Protein AF-A0A9E4PUK0-F1 (afdb_monomer_lite)

Structure (mmCIF, N/CA/C/O backbone):
data_AF-A0A9E4PUK0-F1
#
_entry.id   AF-A0A9E4PUK0-F1
#
loop_
_atom_site.group_PDB
_atom_site.id
_atom_site.type_symbol
_atom_site.label_atom_id
_atom_site.label_alt_id
_atom_site.label_comp_id
_atom_site.label_asym_id
_atom_site.label_entity_id
_atom_site.label_seq_id
_atom_site.pdbx_PDB_ins_code
_atom_site.Cartn_x
_atom_site.Cartn_y
_atom_site.Cartn_z
_atom_site.occupancy
_atom_site.B_iso_or_equiv
_atom_site.auth_seq_id
_atom_site.auth_comp_id
_atom_site.auth_asym_id
_atom_site.auth_atom_id
_atom_site.pdbx_PDB_model_num
ATOM 1 N N . MET A 1 1 ? 1.259 8.328 -1.534 1.00 80.19 1 MET A N 1
ATOM 2 C CA . MET A 1 1 ? 0.385 7.973 -2.665 1.00 80.19 1 MET A CA 1
ATOM 3 C C . MET A 1 1 ? 0.528 9.084 -3.660 1.00 80.19 1 MET A C 1
ATOM 5 O O . MET A 1 1 ? 0.549 10.238 -3.249 1.00 80.19 1 MET A O 1
ATOM 9 N N . ASN A 1 2 ? 0.658 8.724 -4.931 1.00 90.75 2 ASN A N 1
ATOM 10 C CA . ASN A 1 2 ? 1.065 9.673 -5.956 1.00 90.75 2 ASN A CA 1
ATOM 11 C C . ASN A 1 2 ? 0.023 9.788 -7.073 1.00 90.75 2 ASN A C 1
ATOM 13 O O . ASN A 1 2 ? -0.023 10.808 -7.747 1.00 90.75 2 ASN A O 1
ATOM 17 N N . ALA A 1 3 ? -0.788 8.749 -7.287 1.00 95.06 3 ALA A N 1
ATOM 18 C CA . ALA A 1 3 ? -1.852 8.753 -8.280 1.00 95.06 3 ALA A CA 1
ATOM 19 C C . ALA A 1 3 ? -3.043 7.908 -7.815 1.00 95.06 3 ALA A C 1
ATOM 21 O O . ALA A 1 3 ? -2.903 7.014 -6.975 1.00 95.06 3 ALA A O 1
ATOM 22 N N . VAL A 1 4 ? -4.202 8.194 -8.400 1.00 96.06 4 VAL A N 1
ATOM 23 C CA . VAL A 1 4 ? -5.427 7.405 -8.268 1.00 96.06 4 VAL A CA 1
ATOM 24 C C . VAL A 1 4 ? -5.929 7.037 -9.658 1.00 96.06 4 VAL A C 1
ATOM 26 O O . VAL A 1 4 ? -5.697 7.768 -10.620 1.00 96.06 4 VAL A O 1
ATOM 29 N N . ALA A 1 5 ? -6.607 5.904 -9.765 1.00 95.50 5 ALA A N 1
ATOM 30 C CA . ALA A 1 5 ? -7.212 5.426 -10.999 1.00 95.50 5 ALA A CA 1
ATOM 31 C C . ALA A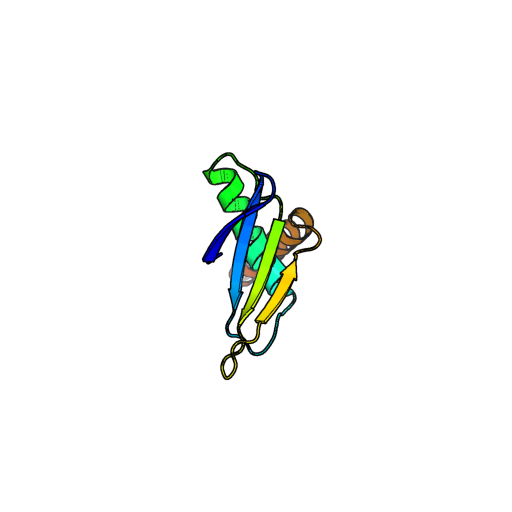 1 5 ? -8.570 4.784 -10.709 1.00 95.50 5 ALA A C 1
ATOM 33 O O . ALA A 1 5 ? -8.911 4.513 -9.556 1.00 95.50 5 ALA A O 1
ATOM 34 N N . TYR A 1 6 ? -9.319 4.503 -11.772 1.00 96.00 6 TYR A N 1
ATOM 35 C CA . TYR A 1 6 ? -10.549 3.728 -11.697 1.00 96.00 6 TYR A CA 1
ATOM 36 C C . TYR A 1 6 ? -10.403 2.431 -12.482 1.00 96.00 6 TYR A C 1
ATOM 38 O O . TYR A 1 6 ? -9.980 2.436 -13.637 1.00 96.00 6 TYR A O 1
ATOM 46 N N . ARG A 1 7 ? -10.796 1.318 -11.863 1.00 95.06 7 ARG A N 1
ATOM 47 C CA . ARG A 1 7 ? -10.872 0.005 -12.510 1.00 95.06 7 ARG A CA 1
ATOM 48 C C . ARG A 1 7 ? -12.237 -0.602 -12.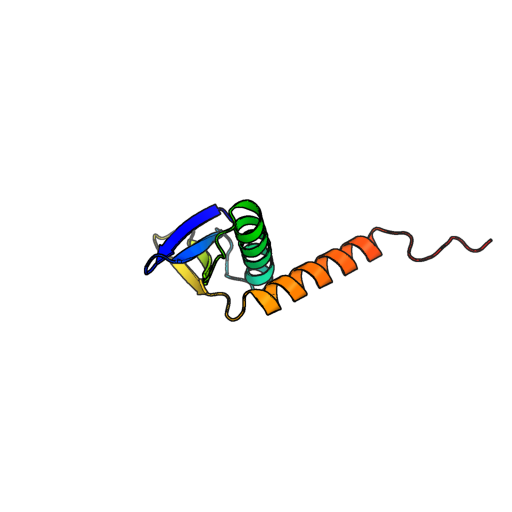222 1.00 95.06 7 ARG A C 1
ATOM 50 O O . ARG A 1 7 ? -12.583 -0.829 -11.068 1.00 95.06 7 ARG A O 1
ATOM 57 N N . GLY A 1 8 ? -13.037 -0.812 -13.269 1.00 94.69 8 GLY A N 1
ATOM 58 C CA . GLY A 1 8 ? -14.419 -1.286 -13.116 1.00 94.69 8 GLY A CA 1
ATOM 59 C C . GLY A 1 8 ? -15.266 -0.376 -12.215 1.00 94.69 8 GLY A C 1
ATOM 60 O O . GLY A 1 8 ? -16.007 -0.871 -11.373 1.00 94.69 8 GLY A O 1
ATOM 61 N N . GLY A 1 9 ? -15.082 0.945 -12.320 1.00 94.94 9 GLY A N 1
ATOM 62 C CA . GLY A 1 9 ? -15.781 1.940 -11.494 1.00 94.94 9 GLY A CA 1
ATOM 63 C C . GLY A 1 9 ? -15.291 2.051 -10.045 1.00 94.94 9 GLY A C 1
ATOM 64 O O . GLY A 1 9 ? -15.775 2.906 -9.311 1.00 94.94 9 GLY A O 1
ATOM 65 N N . LYS A 1 10 ? -14.318 1.236 -9.625 1.00 95.62 10 LYS A N 1
ATOM 66 C CA . LYS A 1 10 ? -13.778 1.251 -8.263 1.00 95.62 10 LYS A CA 1
ATOM 67 C C . LYS A 1 10 ? -12.472 2.027 -8.188 1.00 95.62 10 LYS A C 1
ATOM 69 O O . LYS A 1 10 ? -11.653 1.957 -9.105 1.00 95.62 10 LYS A O 1
ATOM 74 N N . LEU A 1 11 ? -12.280 2.737 -7.079 1.00 96.69 11 LEU A N 1
ATOM 75 C CA . LEU A 1 11 ? -11.099 3.555 -6.838 1.00 96.69 11 LEU A CA 1
ATOM 76 C C . LEU A 1 11 ? -9.878 2.675 -6.527 1.00 96.69 11 LEU A C 1
ATOM 78 O O . LEU A 1 11 ? -9.958 1.727 -5.737 1.00 96.69 11 LEU A O 1
ATOM 82 N N . VAL A 1 12 ? -8.750 3.011 -7.149 1.00 97.50 12 VAL A N 1
ATOM 83 C CA . VAL A 1 12 ? -7.459 2.325 -7.022 1.00 97.50 12 VAL A CA 1
ATOM 84 C C . VAL A 1 12 ? -6.374 3.346 -6.697 1.00 97.50 12 VAL A C 1
ATOM 86 O O . VAL A 1 12 ? -6.280 4.378 -7.358 1.00 97.50 12 VAL A O 1
ATOM 89 N N . ALA A 1 13 ? -5.531 3.056 -5.706 1.00 97.31 13 ALA A N 1
ATOM 90 C CA . ALA A 1 13 ? -4.400 3.902 -5.329 1.00 97.31 13 ALA A CA 1
ATOM 91 C C . ALA A 1 13 ? -3.083 3.385 -5.924 1.00 97.31 13 ALA A C 1
ATOM 93 O O . ALA A 1 13 ? -2.794 2.188 -5.884 1.00 97.31 13 ALA A O 1
ATOM 94 N N . LEU A 1 14 ? -2.239 4.291 -6.418 1.00 96.81 14 LEU A N 1
ATOM 95 C CA . LEU A 1 14 ? -0.910 3.966 -6.934 1.00 96.81 14 LEU A CA 1
ATOM 96 C C . LEU A 1 14 ? 0.174 4.799 -6.244 1.00 96.81 14 LEU A C 1
ATOM 98 O O . LEU A 1 14 ? 0.011 5.987 -5.934 1.00 96.81 14 LEU A O 1
ATOM 102 N N . ASN A 1 15 ? 1.319 4.163 -6.012 1.00 95.81 15 ASN A N 1
ATOM 103 C CA . ASN A 1 15 ? 2.479 4.780 -5.388 1.00 95.81 15 ASN A CA 1
ATOM 104 C C . ASN A 1 15 ? 3.742 4.445 -6.187 1.00 95.81 15 ASN A C 1
ATOM 106 O O . ASN A 1 15 ? 4.222 3.311 -6.150 1.00 95.81 15 ASN A O 1
ATOM 110 N N . TRP A 1 16 ? 4.264 5.440 -6.906 1.00 94.75 16 TRP A N 1
ATOM 111 C CA . TRP A 1 16 ? 5.464 5.301 -7.731 1.00 94.75 16 TRP A CA 1
ATOM 112 C C . TRP A 1 16 ? 6.731 5.314 -6.872 1.00 94.75 16 TRP A C 1
ATOM 114 O O . TRP A 1 16 ? 6.817 6.040 -5.875 1.00 94.75 16 TRP A O 1
ATOM 124 N N . LYS A 1 17 ? 7.727 4.532 -7.282 1.00 93.19 17 LYS A N 1
ATOM 125 C CA . LYS A 1 17 ? 9.031 4.395 -6.635 1.00 93.19 17 LYS A CA 1
ATOM 126 C C . LYS A 1 17 ? 10.134 4.383 -7.680 1.00 93.19 17 LYS A C 1
ATOM 128 O O . LYS A 1 17 ? 10.048 3.651 -8.652 1.00 93.19 17 LYS A O 1
ATOM 133 N N . THR A 1 18 ? 11.192 5.142 -7.435 1.00 93.00 18 THR A N 1
ATOM 134 C CA . THR A 1 18 ? 12.439 5.110 -8.218 1.00 93.00 18 THR A CA 1
ATOM 135 C C . THR A 1 18 ? 13.558 4.420 -7.433 1.00 93.00 18 THR A C 1
ATOM 137 O O . THR A 1 18 ? 14.739 4.673 -7.642 1.00 93.00 18 THR A O 1
ATOM 140 N N . SER A 1 19 ? 13.210 3.589 -6.451 1.00 91.00 19 SER A N 1
ATOM 141 C CA . SER A 1 19 ? 14.161 2.803 -5.665 1.00 91.00 19 SER A CA 1
ATOM 142 C C . SER A 1 19 ? 14.738 1.642 -6.478 1.00 91.00 19 SER A C 1
ATOM 144 O O . SER A 1 19 ? 14.181 1.239 -7.495 1.00 91.00 19 SER A O 1
ATOM 146 N N . ASN A 1 20 ? 15.826 1.040 -5.989 1.00 91.88 20 ASN A N 1
ATOM 147 C CA . ASN A 1 20 ? 16.449 -0.118 -6.641 1.00 91.88 20 ASN A CA 1
ATOM 148 C C . ASN A 1 20 ? 15.576 -1.389 -6.584 1.00 91.88 20 ASN A C 1
ATOM 150 O O . ASN A 1 20 ? 15.838 -2.333 -7.317 1.00 91.88 20 ASN A O 1
ATOM 154 N N . GLY A 1 21 ? 14.517 -1.420 -5.773 1.00 92.81 21 GLY A N 1
ATOM 155 C CA . GLY A 1 21 ? 13.589 -2.549 -5.671 1.00 92.81 21 GLY A CA 1
ATOM 156 C C . GLY A 1 21 ? 12.242 -2.149 -5.072 1.00 92.81 21 GLY A C 1
ATOM 157 O O . GLY A 1 21 ? 12.076 -1.022 -4.594 1.00 92.81 21 GLY A O 1
ATOM 158 N N . LEU A 1 22 ? 11.281 -3.076 -5.105 1.00 94.69 22 LEU A N 1
ATOM 159 C CA . LEU A 1 22 ? 10.045 -2.992 -4.328 1.00 94.69 22 LEU A CA 1
ATOM 160 C C . LEU A 1 22 ? 10.234 -3.678 -2.977 1.00 94.69 22 LEU A C 1
ATOM 162 O O . LEU A 1 22 ? 10.438 -4.890 -2.919 1.00 94.69 22 LEU A O 1
ATOM 166 N N . TYR A 1 23 ? 10.123 -2.901 -1.902 1.00 95.38 23 TYR A N 1
ATOM 167 C CA . TYR A 1 23 ? 10.266 -3.404 -0.540 1.00 95.38 23 TYR A CA 1
ATOM 168 C C . TYR A 1 23 ? 8.898 -3.592 0.133 1.00 95.38 23 TYR A C 1
ATOM 170 O O . TYR A 1 23 ? 7.960 -2.846 -0.184 1.00 95.38 23 TYR A O 1
ATOM 178 N N . PRO A 1 24 ? 8.752 -4.569 1.049 1.00 94.62 24 PRO A N 1
ATOM 179 C CA . PRO A 1 24 ? 7.477 -4.870 1.704 1.00 94.62 24 PRO A CA 1
ATOM 180 C C . PRO A 1 24 ? 6.830 -3.667 2.404 1.00 94.62 24 PRO A C 1
ATOM 182 O O . PRO A 1 24 ? 5.610 -3.512 2.371 1.00 94.62 24 PRO A O 1
ATOM 185 N N . GLU A 1 25 ? 7.624 -2.760 2.971 1.00 95.19 25 GLU A N 1
ATOM 186 C CA . GLU A 1 25 ? 7.160 -1.577 3.705 1.00 95.19 25 GLU A CA 1
ATOM 187 C C . GLU A 1 25 ? 6.387 -0.599 2.808 1.00 95.19 25 GLU A C 1
ATOM 189 O O . GLU A 1 25 ? 5.598 0.217 3.291 1.00 95.19 25 GLU A O 1
ATOM 194 N N . TYR A 1 26 ? 6.546 -0.688 1.483 1.00 96.44 26 TYR A N 1
ATOM 195 C CA . TYR A 1 26 ? 5.751 0.109 0.548 1.00 96.44 26 TYR A CA 1
ATOM 196 C C . TYR A 1 26 ? 4.266 -0.247 0.595 1.00 96.44 26 TYR A C 1
ATOM 198 O O . TYR A 1 26 ? 3.440 0.633 0.334 1.00 96.44 26 TYR A O 1
ATOM 206 N N . ALA A 1 27 ? 3.922 -1.477 0.993 1.00 97.06 27 ALA A N 1
ATOM 207 C CA . ALA A 1 27 ? 2.543 -1.859 1.270 1.00 97.06 27 ALA A CA 1
ATOM 208 C C . ALA A 1 27 ? 1.956 -1.036 2.426 1.00 97.06 27 ALA A C 1
ATOM 210 O O . ALA A 1 27 ? 0.829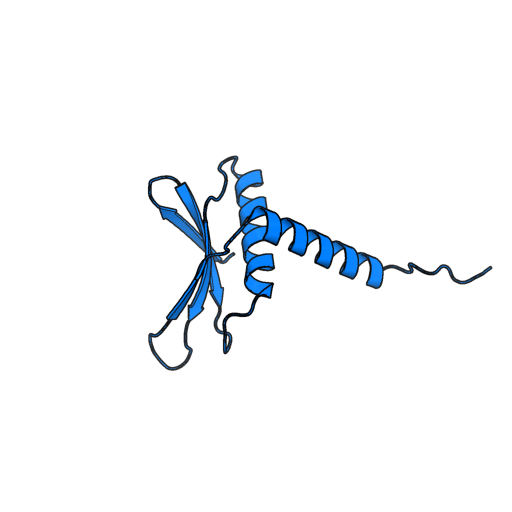 -0.558 2.314 1.00 97.06 27 ALA A O 1
ATOM 211 N N . LEU A 1 28 ? 2.738 -0.788 3.487 1.00 97.50 28 LEU A N 1
ATOM 212 C CA . LEU A 1 28 ? 2.315 0.022 4.636 1.00 97.50 28 LEU A CA 1
ATOM 213 C C . LEU A 1 28 ? 2.016 1.458 4.204 1.00 97.50 28 LEU A C 1
ATOM 215 O O . LEU A 1 28 ? 0.960 2.006 4.519 1.00 97.50 28 LEU A O 1
ATOM 219 N N . GLN A 1 29 ? 2.931 2.052 3.430 1.00 94.69 29 GLN A N 1
ATOM 220 C CA . GLN A 1 29 ? 2.773 3.424 2.959 1.00 94.69 29 GLN A CA 1
ATOM 221 C C . GLN A 1 29 ? 1.525 3.573 2.082 1.00 94.69 29 GLN A C 1
ATOM 223 O O . GLN A 1 29 ? 0.724 4.479 2.307 1.00 94.69 29 GLN A O 1
ATOM 228 N N . VAL A 1 30 ? 1.355 2.724 1.062 1.00 96.62 30 VAL A N 1
ATOM 229 C CA . VAL A 1 30 ? 0.220 2.872 0.141 1.00 96.62 30 VAL A CA 1
ATOM 230 C C . VAL A 1 30 ? -1.112 2.533 0.819 1.00 96.62 30 VAL A C 1
ATOM 232 O O . VAL A 1 30 ? -2.095 3.215 0.543 1.00 96.62 30 VAL A O 1
ATOM 235 N N . ALA A 1 31 ? -1.144 1.580 1.758 1.00 97.44 31 ALA A N 1
ATOM 236 C CA . ALA A 1 31 ? -2.344 1.266 2.534 1.00 97.44 31 ALA A CA 1
ATOM 237 C C . ALA A 1 31 ? -2.781 2.427 3.441 1.00 97.44 31 ALA A C 1
ATOM 239 O O . ALA A 1 31 ? -3.967 2.749 3.489 1.00 97.44 31 ALA A O 1
ATOM 240 N N . ALA A 1 32 ? -1.833 3.112 4.094 1.00 97.31 32 ALA A N 1
ATOM 241 C CA . ALA A 1 32 ? -2.122 4.299 4.900 1.00 97.31 32 ALA A CA 1
ATOM 242 C C . ALA A 1 32 ? -2.808 5.401 4.085 1.00 97.31 32 ALA A C 1
ATOM 244 O O . ALA A 1 32 ? -3.846 5.926 4.485 1.00 97.31 32 ALA A O 1
ATOM 245 N N . TYR A 1 33 ? -2.267 5.710 2.905 1.00 96.75 33 TYR A N 1
ATOM 246 C CA . TYR A 1 33 ? -2.885 6.695 2.021 1.00 96.75 33 TYR A CA 1
ATOM 247 C C . TYR A 1 33 ? -4.216 6.222 1.436 1.00 96.75 33 TYR A C 1
ATOM 249 O O . TYR A 1 33 ? -5.124 7.033 1.298 1.00 96.75 33 TYR A O 1
ATOM 257 N N . ALA A 1 34 ? -4.346 4.937 1.097 1.00 97.19 34 ALA A N 1
ATOM 258 C CA . ALA A 1 34 ? -5.592 4.377 0.583 1.00 97.19 34 ALA A CA 1
ATOM 259 C C . ALA A 1 34 ? -6.736 4.522 1.601 1.00 97.19 34 ALA A C 1
ATOM 261 O O . ALA A 1 34 ? -7.843 4.909 1.226 1.00 97.19 34 ALA A O 1
ATOM 262 N N . LYS A 1 35 ? -6.456 4.278 2.889 1.00 97.44 35 LYS A N 1
ATOM 263 C CA . LYS A 1 35 ? -7.423 4.500 3.972 1.00 97.44 35 LYS A CA 1
ATOM 264 C C . LYS A 1 35 ? -7.761 5.971 4.164 1.00 97.44 35 LYS A C 1
ATOM 266 O O . LYS A 1 35 ? -8.940 6.303 4.137 1.00 97.44 35 LYS A O 1
ATOM 271 N N . ALA A 1 36 ? -6.756 6.843 4.238 1.00 96.62 36 ALA A N 1
ATOM 272 C CA . ALA A 1 36 ? -6.986 8.283 4.355 1.00 96.62 36 ALA A CA 1
ATOM 273 C C . ALA A 1 36 ? -7.834 8.832 3.191 1.00 96.62 36 ALA A C 1
ATOM 275 O O . ALA A 1 36 ? -8.784 9.575 3.411 1.00 96.62 36 ALA A O 1
ATOM 276 N N . LEU A 1 37 ? -7.545 8.422 1.950 1.00 95.94 37 LEU A N 1
ATOM 277 C CA . LEU A 1 37 ? -8.319 8.838 0.780 1.00 95.94 37 LEU A CA 1
ATOM 278 C C . LEU A 1 37 ? -9.776 8.367 0.860 1.00 95.94 37 LEU A C 1
ATOM 280 O O . LEU A 1 37 ? -10.686 9.141 0.562 1.00 95.94 37 LEU A O 1
ATOM 284 N N . GLY A 1 38 ? -9.998 7.114 1.266 1.00 96.56 38 GLY A N 1
ATOM 285 C CA . GLY A 1 38 ? -11.344 6.576 1.449 1.00 96.56 38 GLY A CA 1
ATOM 286 C C . GLY A 1 38 ? -12.145 7.341 2.503 1.00 96.56 38 GLY A C 1
ATOM 287 O O . GLY A 1 38 ? -13.296 7.686 2.256 1.00 96.56 38 GLY A O 1
ATOM 288 N N . GLU A 1 39 ? -11.523 7.671 3.638 1.00 96.94 39 GLU A N 1
ATOM 289 C CA . GLU A 1 39 ? -12.147 8.458 4.710 1.00 96.94 39 GLU A CA 1
ATOM 290 C C . GLU A 1 39 ? -12.481 9.886 4.261 1.00 96.94 39 GLU A C 1
ATOM 292 O O . GLU A 1 39 ? -13.584 10.367 4.501 1.00 96.94 39 GLU A O 1
ATOM 297 N N . MET A 1 40 ? -11.558 10.553 3.562 1.00 96.44 40 MET A N 1
ATOM 298 C CA . MET A 1 40 ? -11.741 11.936 3.109 1.00 96.44 40 MET A CA 1
ATOM 299 C C . MET A 1 40 ? -12.813 12.083 2.026 1.00 96.44 40 MET A C 1
ATOM 301 O O . MET A 1 40 ? -13.447 13.131 1.927 1.00 96.44 40 MET A O 1
ATOM 305 N N . THR A 1 41 ? -12.978 11.070 1.176 1.00 94.88 41 THR A N 1
ATOM 306 C CA . THR A 1 41 ? -13.861 11.145 -0.002 1.00 94.88 41 THR A CA 1
ATOM 307 C C . THR A 1 41 ? -15.183 10.407 0.179 1.00 94.88 41 THR A C 1
ATOM 309 O O . THR A 1 41 ? -16.075 10.552 -0.652 1.00 94.88 41 THR A O 1
ATOM 312 N N . GLY A 1 42 ? -15.307 9.577 1.219 1.00 96.31 42 GLY A N 1
ATOM 313 C CA . GLY A 1 42 ? -16.427 8.651 1.386 1.00 96.31 42 GLY A CA 1
ATOM 314 C C . GLY A 1 42 ? -16.448 7.505 0.364 1.00 96.31 42 GLY A C 1
ATOM 315 O O . GLY A 1 42 ? -17.386 6.711 0.372 1.00 96.31 42 GLY A O 1
ATOM 316 N N . ASN A 1 43 ? -15.437 7.395 -0.508 1.00 95.88 43 ASN A N 1
ATOM 317 C CA . ASN A 1 43 ? -15.343 6.355 -1.529 1.00 95.88 43 ASN A CA 1
ATOM 318 C C . ASN A 1 43 ? -14.140 5.435 -1.253 1.00 95.88 43 ASN A C 1
ATOM 320 O O . ASN A 1 43 ? -12.993 5.846 -1.451 1.00 95.88 43 ASN A O 1
ATOM 324 N N . PRO A 1 44 ? -14.356 4.191 -0.794 1.00 96.38 44 PRO A N 1
ATOM 325 C CA . PRO A 1 44 ? -13.266 3.319 -0.383 1.00 96.38 44 PRO A CA 1
ATOM 326 C C . PRO A 1 44 ? -12.358 2.930 -1.557 1.00 96.38 44 PRO A C 1
ATOM 328 O O . PRO A 1 44 ? -12.808 2.532 -2.633 1.00 96.38 44 PRO A O 1
ATOM 331 N N . VAL A 1 45 ? -11.047 2.972 -1.313 1.00 97.62 45 VAL A N 1
ATOM 332 C CA . VAL A 1 45 ? -10.048 2.406 -2.225 1.00 97.62 45 VAL A CA 1
ATOM 333 C C . VAL A 1 45 ? -10.099 0.882 -2.142 1.00 97.62 45 VAL A C 1
ATOM 335 O O . VAL A 1 45 ? -9.987 0.308 -1.062 1.00 97.62 45 VAL A O 1
ATOM 338 N N . THR A 1 46 ? -10.241 0.228 -3.292 1.00 96.56 46 THR A N 1
ATOM 339 C CA . THR A 1 46 ? -10.433 -1.233 -3.385 1.00 96.56 46 THR A CA 1
ATOM 340 C C . THR A 1 46 ? -9.171 -1.995 -3.767 1.00 96.56 46 THR A C 1
ATOM 342 O O . THR A 1 46 ? -9.042 -3.176 -3.459 1.00 96.56 46 THR A O 1
ATOM 345 N N . GLU A 1 47 ? -8.217 -1.321 -4.407 1.00 96.94 47 GLU A N 1
ATOM 346 C CA . GLU A 1 47 ? -6.909 -1.873 -4.739 1.00 96.94 47 GLU A CA 1
ATOM 347 C C . GLU A 1 47 ? -5.830 -0.816 -4.510 1.00 96.94 47 GLU A C 1
ATOM 349 O O . GLU A 1 47 ? -6.044 0.377 -4.735 1.00 96.94 47 GLU A O 1
ATOM 354 N N . ALA A 1 48 ? -4.643 -1.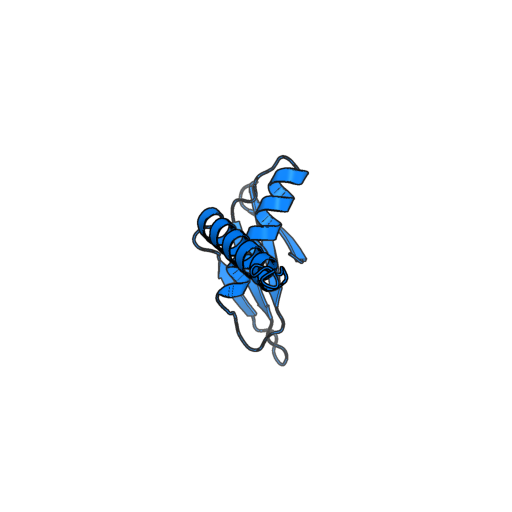260 -4.114 1.00 97.69 48 ALA A N 1
ATOM 355 C CA . ALA A 1 48 ? -3.476 -0.403 -4.021 1.00 97.69 48 ALA A CA 1
ATOM 356 C C . ALA A 1 48 ? -2.245 -1.082 -4.607 1.00 97.69 48 ALA A C 1
ATOM 358 O O . ALA A 1 48 ? -2.036 -2.283 -4.417 1.00 97.69 48 ALA A O 1
ATOM 359 N N . TRP A 1 49 ? -1.422 -0.297 -5.294 1.00 97.75 49 TRP A N 1
ATOM 360 C CA . TRP A 1 49 ? -0.266 -0.786 -6.031 1.00 97.75 49 TRP A CA 1
ATOM 361 C C . TRP A 1 49 ? 0.988 0.017 -5.693 1.00 97.75 49 TRP A C 1
ATOM 363 O O . TRP A 1 49 ? 0.986 1.252 -5.707 1.00 97.75 49 TRP A O 1
ATOM 373 N N . ALA A 1 50 ? 2.077 -0.700 -5.429 1.00 97.38 50 ALA A N 1
ATOM 374 C CA . ALA A 1 50 ? 3.419 -0.143 -5.455 1.00 97.38 50 ALA A CA 1
ATOM 375 C C . ALA A 1 50 ? 4.007 -0.379 -6.850 1.00 97.38 50 ALA A C 1
ATOM 377 O O . ALA A 1 50 ? 4.021 -1.512 -7.332 1.00 97.38 50 ALA A O 1
ATOM 378 N N . VAL A 1 51 ? 4.469 0.691 -7.494 1.00 96.88 51 VAL A N 1
ATOM 379 C CA . VAL A 1 51 ? 4.992 0.654 -8.864 1.00 96.88 51 VAL A CA 1
ATOM 380 C C . VAL A 1 51 ? 6.424 1.167 -8.851 1.00 96.88 51 VAL A C 1
ATOM 382 O O . VAL A 1 51 ? 6.653 2.345 -8.582 1.00 96.88 51 VAL A O 1
ATOM 385 N N . ARG A 1 52 ? 7.396 0.295 -9.114 1.00 96.62 52 ARG A N 1
ATOM 386 C CA . ARG A 1 52 ? 8.798 0.667 -9.300 1.00 96.62 52 ARG A CA 1
ATOM 387 C C . ARG A 1 52 ? 9.032 1.001 -10.762 1.00 96.62 52 ARG A C 1
ATOM 389 O O . ARG A 1 52 ? 8.762 0.172 -11.621 1.00 96.62 52 ARG A O 1
ATOM 396 N N . LEU A 1 53 ? 9.561 2.188 -11.010 1.00 96.00 53 LEU A N 1
ATOM 397 C CA . LEU A 1 53 ? 10.073 2.611 -12.304 1.00 96.00 53 LEU A CA 1
ATOM 398 C C . LEU A 1 53 ? 11.589 2.409 -12.293 1.00 96.00 53 LEU A C 1
ATOM 400 O O . LEU A 1 53 ? 12.260 2.835 -11.346 1.00 96.00 53 LEU A O 1
ATOM 404 N N . GLU A 1 54 ? 12.110 1.726 -13.305 1.00 95.88 54 GLU A N 1
ATOM 405 C CA . GLU A 1 54 ? 13.551 1.586 -13.502 1.00 95.88 54 GLU A CA 1
ATOM 406 C C . GLU A 1 54 ? 14.154 2.949 -13.916 1.00 95.88 54 GLU A C 1
ATOM 408 O O . GLU A 1 54 ? 13.459 3.817 -14.445 1.00 95.88 54 GLU A O 1
ATOM 413 N N . LYS A 1 55 ? 15.421 3.203 -13.5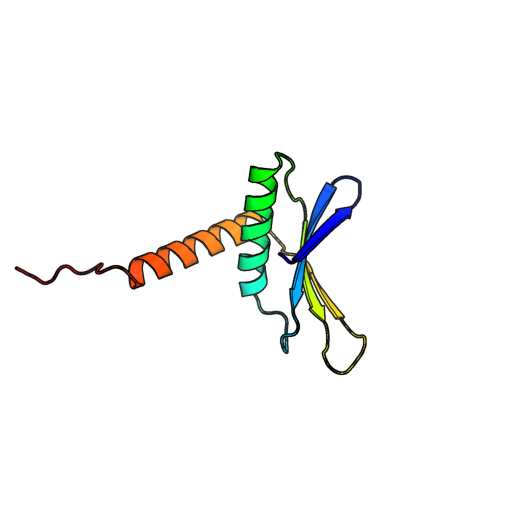71 1.00 93.31 55 LYS A N 1
ATOM 414 C CA . LYS A 1 55 ? 16.069 4.512 -13.753 1.00 93.31 55 LYS A CA 1
ATOM 415 C C . LYS A 1 55 ? 16.736 4.682 -15.116 1.00 93.31 55 LYS A C 1
ATOM 417 O O . LYS A 1 55 ? 16.851 5.812 -15.581 1.00 93.31 55 LYS A O 1
ATOM 422 N N . ALA A 1 56 ? 17.250 3.603 -15.696 1.00 94.19 56 ALA A N 1
ATOM 423 C CA . ALA A 1 56 ? 18.079 3.604 -16.900 1.00 94.19 56 ALA A CA 1
ATOM 424 C C . ALA A 1 56 ? 17.343 3.092 -18.153 1.00 94.19 56 ALA A C 1
ATOM 426 O O . ALA A 1 56 ? 17.822 3.274 -19.269 1.00 94.19 56 ALA A O 1
ATOM 427 N N . SER A 1 57 ? 16.184 2.467 -17.979 1.00 93.69 57 SER A N 1
ATOM 428 C CA . SER A 1 57 ? 15.395 1.794 -19.003 1.00 93.69 57 SER A CA 1
ATOM 429 C C . SER A 1 57 ? 13.899 2.059 -18.787 1.00 93.69 57 SER A C 1
ATOM 431 O O . SER A 1 57 ? 13.476 2.370 -17.671 1.00 93.69 57 SER A O 1
ATOM 433 N N . PRO A 1 58 ? 13.061 1.934 -19.832 1.00 94.06 58 PRO A N 1
ATOM 434 C CA . PRO A 1 58 ? 11.615 2.150 -19.740 1.00 94.06 58 PRO A CA 1
ATOM 435 C C . PRO A 1 58 ? 10.870 0.954 -19.111 1.00 94.06 58 PRO A C 1
ATOM 437 O O . PRO A 1 58 ? 9.748 0.636 -19.502 1.00 94.06 58 PRO A O 1
ATOM 440 N N . GLU A 1 59 ? 11.492 0.264 -18.156 1.00 96.38 59 GLU A N 1
ATOM 441 C CA . GLU A 1 59 ? 10.921 -0.897 -17.479 1.00 96.38 59 GLU A CA 1
ATOM 442 C C . GLU A 1 59 ? 10.224 -0.508 -16.171 1.00 96.38 59 GLU A C 1
ATOM 444 O O . GLU A 1 59 ? 10.576 0.467 -15.498 1.00 96.38 59 GLU A O 1
ATOM 449 N N . PHE A 1 60 ? 9.233 -1.307 -15.775 1.00 96.69 60 PHE A N 1
ATOM 450 C CA . PHE A 1 60 ? 8.567 -1.145 -14.490 1.00 96.69 60 PHE A CA 1
ATOM 451 C C . PHE A 1 60 ? 8.230 -2.487 -13.844 1.00 96.69 60 PHE A C 1
ATOM 453 O O . PHE A 1 60 ? 8.030 -3.501 -14.507 1.00 96.69 60 PHE A O 1
ATOM 460 N N . GLU A 1 61 ? 8.115 -2.467 -12.521 1.00 97.31 61 GLU A N 1
ATOM 461 C CA . GLU A 1 61 ? 7.608 -3.577 -11.724 1.00 97.31 61 GLU A CA 1
ATOM 462 C C . GLU A 1 61 ? 6.417 -3.087 -10.900 1.00 97.31 61 GLU A C 1
ATOM 464 O O . GLU A 1 61 ? 6.518 -2.083 -10.196 1.00 97.31 61 GLU A O 1
ATOM 469 N N . ALA A 1 62 ? 5.285 -3.787 -10.957 1.00 96.81 62 ALA A N 1
ATOM 470 C CA . ALA A 1 62 ? 4.092 -3.435 -10.195 1.00 96.81 62 ALA A CA 1
ATOM 471 C C . ALA A 1 62 ? 3.684 -4.589 -9.279 1.00 96.81 62 ALA A C 1
ATOM 473 O O . ALA A 1 62 ? 3.490 -5.717 -9.731 1.00 96.81 62 ALA A O 1
ATOM 474 N N . ARG A 1 63 ? 3.509 -4.301 -7.987 1.00 97.56 63 ARG A N 1
ATOM 475 C CA . ARG A 1 63 ? 2.988 -5.262 -7.008 1.00 97.56 63 ARG A CA 1
ATOM 476 C C . ARG A 1 63 ? 1.758 -4.698 -6.319 1.00 97.56 63 ARG A C 1
ATOM 478 O O . ARG A 1 63 ? 1.789 -3.595 -5.766 1.00 97.56 63 ARG A O 1
ATOM 485 N N . ARG A 1 64 ? 0.680 -5.478 -6.339 1.00 97.69 64 ARG A N 1
ATOM 486 C CA . ARG A 1 64 ? -0.544 -5.176 -5.598 1.00 97.69 64 ARG A CA 1
ATOM 487 C C . ARG A 1 64 ? -0.339 -5.477 -4.119 1.00 97.69 64 ARG A C 1
ATOM 489 O O . ARG A 1 64 ? 0.250 -6.501 -3.773 1.00 97.69 64 ARG A O 1
ATOM 496 N N . VAL A 1 65 ? -0.878 -4.631 -3.250 1.00 98.00 65 VAL A N 1
ATOM 497 C CA . VAL A 1 65 ? -1.038 -4.972 -1.833 1.00 98.00 65 VAL A CA 1
ATOM 498 C C . VAL A 1 65 ? -2.065 -6.096 -1.718 1.00 98.00 65 VAL A C 1
ATOM 500 O O . VAL A 1 65 ? -3.169 -5.981 -2.243 1.00 98.00 65 VAL A O 1
ATOM 503 N N . VAL A 1 66 ? -1.683 -7.197 -1.069 1.00 97.31 66 VAL A N 1
ATOM 504 C CA . VAL A 1 66 ? -2.536 -8.390 -0.942 1.00 97.31 66 VAL A CA 1
ATOM 505 C C . VAL A 1 66 ? -3.777 -8.090 -0.103 1.00 97.31 66 VAL A C 1
ATOM 507 O O . VAL A 1 66 ? -4.884 -8.404 -0.529 1.00 97.31 66 VAL A O 1
ATOM 510 N N . ASP A 1 67 ? -3.582 -7.444 1.045 1.00 97.31 67 ASP A N 1
ATOM 511 C CA . ASP A 1 67 ? -4.637 -7.067 1.981 1.00 97.31 67 ASP A CA 1
ATOM 512 C C . ASP A 1 67 ? -4.365 -5.653 2.519 1.00 97.31 67 ASP A C 1
ATOM 514 O O . ASP A 1 67 ? -3.382 -5.404 3.224 1.00 97.31 67 ASP A O 1
ATOM 518 N N . LEU A 1 68 ? -5.233 -4.716 2.136 1.00 97.06 68 LEU A N 1
ATOM 519 C CA . LEU A 1 68 ? -5.151 -3.309 2.519 1.00 97.06 68 LEU A CA 1
ATOM 520 C C . LEU A 1 68 ? -5.406 -3.081 4.011 1.00 97.06 68 LEU A C 1
ATOM 522 O O . LEU A 1 68 ? -4.795 -2.186 4.597 1.00 97.06 68 LEU A O 1
ATOM 526 N N . ASP A 1 69 ? -6.289 -3.867 4.620 1.00 97.19 69 ASP A N 1
ATOM 527 C CA . ASP A 1 69 ? -6.662 -3.721 6.024 1.00 97.19 69 ASP A CA 1
ATOM 528 C C . ASP A 1 69 ? -5.533 -4.211 6.919 1.00 97.19 69 ASP A C 1
ATOM 530 O O . ASP A 1 69 ? -5.074 -3.479 7.801 1.00 97.19 69 ASP A O 1
ATOM 534 N N . THR A 1 70 ? -5.001 -5.397 6.621 1.00 98.19 70 THR A N 1
ATOM 535 C CA . THR A 1 70 ? -3.831 -5.936 7.322 1.00 98.19 70 THR A CA 1
ATOM 536 C C . THR A 1 70 ? -2.621 -5.005 7.182 1.00 98.19 70 THR A C 1
ATOM 538 O O . THR A 1 70 ? -1.965 -4.686 8.178 1.00 98.19 70 THR A O 1
ATOM 541 N N . ALA A 1 71 ? -2.345 -4.488 5.979 1.00 98.19 71 ALA A N 1
ATOM 542 C CA . ALA A 1 71 ? -1.252 -3.538 5.765 1.00 98.19 71 ALA A CA 1
ATOM 543 C C . ALA A 1 71 ? -1.458 -2.212 6.523 1.00 98.19 71 ALA A C 1
ATOM 545 O O . ALA A 1 71 ? -0.498 -1.646 7.051 1.00 98.19 71 ALA A O 1
ATOM 546 N N . PHE A 1 72 ? -2.697 -1.723 6.631 1.00 98.12 72 PHE A N 1
ATOM 547 C CA . PHE A 1 72 ? -3.003 -0.525 7.411 1.00 98.12 72 PHE A CA 1
ATOM 548 C C . PHE A 1 72 ? -2.855 -0.748 8.921 1.00 98.12 72 PHE A C 1
ATOM 550 O O . PHE A 1 72 ? -2.330 0.116 9.628 1.00 98.12 72 PHE A O 1
ATOM 557 N N . ILE A 1 73 ? -3.268 -1.911 9.432 1.00 98.50 73 ILE A N 1
ATOM 558 C CA . ILE A 1 73 ? -3.034 -2.298 10.830 1.00 98.50 73 ILE A CA 1
ATOM 559 C C . ILE A 1 73 ? -1.532 -2.304 11.124 1.00 98.50 73 ILE A C 1
ATOM 561 O O . ILE A 1 73 ? -1.101 -1.669 12.087 1.00 98.50 73 ILE A O 1
ATOM 565 N N . ALA A 1 74 ? -0.734 -2.938 10.262 1.00 98.31 74 ALA A N 1
ATOM 566 C CA . ALA A 1 74 ? 0.720 -2.968 10.396 1.00 98.31 74 ALA A CA 1
ATOM 567 C C . ALA A 1 74 ? 1.344 -1.561 10.336 1.00 98.31 74 ALA A C 1
ATOM 569 O O . ALA A 1 74 ? 2.219 -1.242 11.141 1.00 98.31 74 ALA A O 1
ATOM 570 N N . PHE A 1 75 ? 0.850 -0.681 9.457 1.00 98.00 75 PHE A N 1
ATOM 571 C CA . PHE A 1 75 ? 1.271 0.722 9.416 1.00 98.00 75 PHE A CA 1
ATOM 572 C C . PHE A 1 75 ? 1.014 1.436 10.752 1.00 98.00 75 PHE A C 1
ATOM 574 O O . PHE A 1 75 ? 1.916 2.079 11.291 1.00 98.00 75 PHE A O 1
ATOM 581 N N . ARG A 1 76 ? -0.196 1.308 11.319 1.00 98.06 76 ARG A N 1
ATOM 582 C CA . ARG A 1 76 ? -0.533 1.929 12.611 1.00 98.06 76 ARG A CA 1
ATOM 583 C C . ARG A 1 76 ? 0.304 1.362 13.754 1.00 98.06 76 ARG A C 1
ATOM 585 O O . ARG A 1 76 ? 0.757 2.132 14.595 1.00 98.06 76 ARG A O 1
ATOM 592 N N . ALA A 1 77 ? 0.547 0.052 13.764 1.00 98.00 77 ALA A N 1
ATOM 593 C CA . ALA A 1 77 ? 1.409 -0.586 14.754 1.00 98.00 77 ALA A CA 1
ATOM 594 C C . ALA A 1 77 ? 2.838 -0.022 14.701 1.00 98.00 77 ALA A C 1
ATOM 596 O O . ALA A 1 77 ? 3.375 0.377 15.733 1.00 98.00 77 ALA A O 1
ATOM 597 N N . ALA A 1 78 ? 3.419 0.106 13.503 1.00 97.06 78 ALA A N 1
ATOM 598 C CA . ALA A 1 78 ? 4.734 0.719 13.317 1.00 97.06 78 ALA A CA 1
ATOM 599 C C . ALA A 1 78 ? 4.756 2.195 13.755 1.00 97.06 78 ALA A C 1
ATOM 601 O O . ALA A 1 78 ? 5.686 2.623 14.436 1.00 97.06 78 ALA A O 1
ATOM 602 N N . LEU A 1 79 ? 3.713 2.968 13.427 1.00 95.12 79 LEU A N 1
ATOM 603 C CA . LEU A 1 79 ? 3.577 4.362 13.859 1.00 95.12 79 LEU A CA 1
ATOM 604 C C . LEU A 1 79 ? 3.511 4.485 15.387 1.00 95.12 79 LEU A C 1
ATOM 606 O O . LEU A 1 79 ? 4.141 5.374 15.958 1.00 95.12 79 LEU A O 1
ATOM 610 N N . TYR A 1 80 ? 2.750 3.618 16.055 1.00 94.94 80 TYR A N 1
ATOM 611 C CA . TYR A 1 80 ? 2.650 3.623 17.512 1.00 94.94 80 TYR A CA 1
ATOM 612 C C . TYR A 1 80 ? 3.947 3.193 18.179 1.00 94.94 80 TYR A C 1
ATOM 614 O O . TYR A 1 80 ? 4.360 3.854 19.128 1.00 94.94 80 TYR A O 1
ATOM 622 N N . LEU A 1 81 ? 4.627 2.173 17.652 1.00 95.06 81 LEU A N 1
ATOM 623 C CA . LEU A 1 81 ? 5.953 1.792 18.128 1.00 95.06 81 LEU A CA 1
ATOM 624 C C . LEU A 1 81 ? 6.932 2.965 18.009 1.00 95.06 81 LEU A C 1
ATOM 626 O O . LEU A 1 81 ? 7.585 3.320 18.986 1.00 95.06 81 LEU A O 1
ATOM 630 N N . TRP A 1 82 ? 6.986 3.612 16.841 1.00 93.31 82 TRP A N 1
ATOM 631 C CA . TRP A 1 82 ? 7.850 4.770 16.629 1.00 93.31 82 TRP A CA 1
ATOM 632 C C . TRP A 1 82 ? 7.534 5.900 17.614 1.00 93.31 82 TRP A C 1
ATOM 634 O O . TRP A 1 82 ? 8.438 6.393 18.280 1.00 93.31 82 TRP A O 1
ATOM 644 N N . ARG A 1 83 ? 6.255 6.267 17.781 1.00 89.81 83 ARG A N 1
ATOM 645 C CA . ARG A 1 83 ? 5.827 7.289 18.757 1.00 89.81 83 ARG A CA 1
ATOM 646 C C . ARG A 1 83 ? 6.229 6.933 20.181 1.00 89.81 83 ARG A C 1
ATOM 648 O O . ARG A 1 83 ? 6.683 7.806 20.910 1.00 89.81 83 ARG A O 1
ATOM 655 N N . ALA A 1 84 ? 6.074 5.669 20.559 1.00 90.19 84 ALA A N 1
ATOM 656 C CA . ALA A 1 84 ? 6.471 5.178 21.866 1.00 90.19 84 ALA A CA 1
ATOM 657 C C . ALA A 1 84 ? 7.988 5.353 22.051 1.00 90.19 84 ALA A C 1
ATOM 659 O O . ALA A 1 84 ? 8.411 5.936 23.037 1.00 90.19 84 ALA A O 1
ATOM 660 N N . MET A 1 85 ? 8.802 4.981 21.061 1.00 89.62 85 MET A N 1
ATOM 661 C CA . MET A 1 85 ? 10.258 5.178 21.097 1.00 89.62 85 MET A CA 1
ATOM 662 C C . MET A 1 85 ? 10.698 6.653 21.101 1.00 89.62 85 MET A C 1
ATOM 664 O O . MET A 1 85 ? 11.800 6.947 21.551 1.00 89.62 85 MET A O 1
ATOM 668 N N . GLN A 1 86 ? 9.879 7.577 20.584 1.00 84.94 86 GLN A N 1
ATOM 669 C CA . GLN A 1 86 ? 10.131 9.024 20.680 1.00 84.94 86 GLN A CA 1
ATOM 670 C C . GLN A 1 86 ? 9.692 9.620 22.028 1.00 84.94 86 GLN A C 1
ATOM 672 O O . GLN A 1 86 ? 10.123 10.713 22.391 1.00 84.94 86 GLN A O 1
ATOM 677 N N . GLY A 1 87 ? 8.815 8.933 22.761 1.00 72.50 87 GLY A N 1
ATOM 678 C CA . GLY A 1 87 ? 8.409 9.310 24.106 1.00 72.50 87 GLY A CA 1
ATOM 679 C C . GLY A 1 87 ? 9.398 8.803 25.154 1.00 72.50 87 GLY A C 1
ATOM 680 O O . GLY A 1 87 ? 10.012 7.749 25.006 1.00 72.50 87 GLY A O 1
ATOM 681 N N . LYS A 1 88 ? 9.506 9.519 26.276 1.00 59.50 88 LYS A N 1
ATOM 682 C CA . LYS A 1 88 ? 10.086 8.967 27.505 1.00 59.50 88 LYS A CA 1
ATOM 683 C C . LYS A 1 88 ? 9.117 7.909 28.064 1.00 59.50 88 LYS A C 1
ATOM 685 O O . LYS A 1 88 ? 8.353 8.192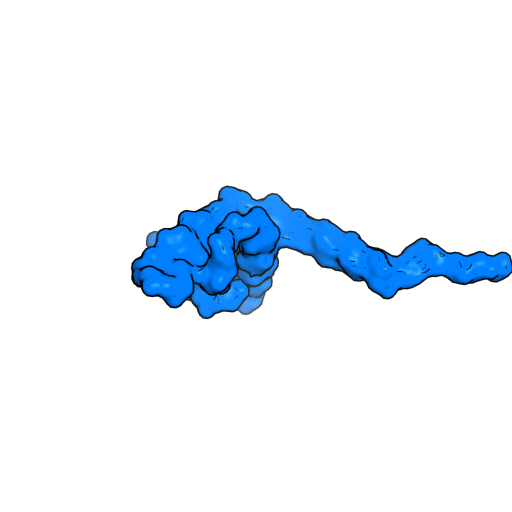 28.977 1.00 59.50 88 LYS A O 1
ATOM 690 N N . LEU A 1 89 ? 9.101 6.696 27.497 1.00 67.94 89 LEU A N 1
ATOM 691 C CA . LEU A 1 89 ? 8.369 5.546 28.077 1.00 67.94 89 LEU A CA 1
ATOM 692 C C . LEU A 1 89 ? 8.914 5.149 29.454 1.00 67.94 89 LEU A C 1
ATOM 694 O O . LEU A 1 89 ? 8.292 4.373 30.173 1.00 67.94 89 LEU A O 1
ATOM 698 N N . LEU A 1 90 ? 10.085 5.677 29.798 1.00 64.75 90 LEU A N 1
ATOM 699 C CA . LEU A 1 90 ? 10.711 5.587 31.099 1.00 64.75 90 LEU A CA 1
ATOM 700 C C . LEU A 1 90 ? 10.676 6.983 31.728 1.00 64.75 90 LEU A C 1
ATOM 702 O O . LEU A 1 90 ? 11.216 7.930 31.156 1.00 64.75 90 LEU A O 1
ATOM 706 N N . GLY A 1 91 ? 10.034 7.113 32.889 1.00 63.75 91 GLY A N 1
ATOM 707 C CA . GLY A 1 91 ? 10.225 8.283 33.743 1.00 63.75 91 GLY A CA 1
ATOM 708 C C . GLY A 1 91 ? 11.643 8.276 34.314 1.00 63.75 91 GLY A C 1
ATOM 709 O O . GLY A 1 91 ? 12.180 7.209 34.612 1.00 63.75 91 GLY A O 1
ATOM 710 N N . GLU A 1 92 ? 12.260 9.447 34.460 1.00 61.50 92 GLU A N 1
ATOM 711 C CA . GLU A 1 92 ? 13.445 9.577 35.313 1.00 61.50 92 GLU A CA 1
ATOM 712 C C . GLU A 1 92 ? 12.981 9.257 36.737 1.00 61.50 92 GLU A C 1
ATOM 714 O O . GLU A 1 92 ? 12.075 9.918 37.246 1.00 61.50 92 GLU A O 1
ATOM 719 N N . GLY A 1 93 ? 13.495 8.169 37.316 1.00 63.91 93 GLY A N 1
ATOM 720 C CA . GLY A 1 93 ? 13.117 7.743 38.661 1.00 63.91 93 GLY A CA 1
ATOM 721 C C . GLY A 1 93 ? 13.320 8.891 39.646 1.00 63.91 93 GLY A C 1
ATOM 722 O O . GLY A 1 93 ? 14.419 9.436 39.720 1.00 63.91 93 GLY A O 1
ATOM 723 N N . THR A 1 94 ? 12.244 9.274 40.334 1.00 48.59 94 THR A N 1
ATOM 724 C CA . THR A 1 94 ? 12.282 10.157 41.510 1.00 48.59 94 THR A CA 1
ATOM 725 C C . THR A 1 94 ? 13.058 9.520 42.644 1.00 48.59 94 THR A C 1
ATOM 727 O O . THR A 1 94 ? 12.828 8.306 42.863 1.00 48.59 94 THR A O 1
#

Secondary structure (DSSP, 8-state):
--EEEEETTEEEEEEEE-SSS--THHHHHHHHHHHHHHHHHS--EEEEEEEEEPSSSS-EEEEE-S-HHHHHHHHHHHHHHHHHHHS-SS----

Sequence (94 aa):
MNAVAYRGGKLVALNWKTSNGLYPEYALQVAAYAKALGEMTGNPVTEAWAVRLEKASPEFEARRVVDLDTAFIAFRAALYLWRAMQGKLLGEGT

Radius of gyration: 16.56 Å; chains: 1; bounding box: 34×20×61 Å

pLDDT: mean 92.77, std 9.73, range [48.59, 98.5]

Foldseek 3Di:
DPDWDDDPNAIEEEDEDQDPDDDPLVLLVQLQVQVVVCVVPVGHHDWYWYKYQYDPDRDIDIDINPDSVVSPVVNVVVVVVVVCVVDCVDDPDD